Protein AF-A0A941LBP3-F1 (afdb_monomer)

Mean predicted aligned error: 6.19 Å

Foldseek 3Di:
DDWDFDDLDHPPPPSQWIADPVVQKTKGQQVVFALHFLVCVVVCPVVVCPNSVKDFADPVRVVVVLVVLVADADPFFALSRQNSVVVVCVNSVHPFPDDDQKTKAKEFGDDPDDDPDQADKGKIKIWMHGRVDSSRTHIDIDIDGRNGHDNRYGYTMIDRD

Structure (mmCIF, N/CA/C/O backbone):
data_AF-A0A941LBP3-F1
#
_entry.id   AF-A0A941LBP3-F1
#
loop_
_atom_site.group_PDB
_atom_site.id
_atom_site.type_symbol
_atom_site.label_atom_id
_atom_site.label_alt_id
_atom_site.label_comp_id
_atom_site.label_asym_id
_atom_site.label_entity_id
_atom_site.label_seq_id
_atom_site.pdbx_PDB_ins_code
_atom_site.Cartn_x
_atom_site.Cartn_y
_atom_site.Cartn_z
_atom_site.occupancy
_atom_site.B_iso_or_equiv
_atom_site.auth_seq_id
_atom_site.auth_comp_id
_atom_site.auth_asym_id
_atom_site.auth_atom_id
_atom_site.pdbx_PDB_model_num
ATOM 1 N N . MET A 1 1 ? 14.956 10.590 8.358 1.00 56.91 1 MET A N 1
ATOM 2 C CA . MET A 1 1 ? 13.763 9.763 8.103 1.00 56.91 1 MET A CA 1
ATOM 3 C C . MET A 1 1 ? 14.088 8.353 8.510 1.00 56.91 1 MET A C 1
ATOM 5 O O . MET A 1 1 ? 15.125 7.854 8.085 1.00 56.91 1 MET A O 1
ATOM 9 N N . ALA A 1 2 ? 13.253 7.759 9.350 1.00 77.00 2 ALA A N 1
ATOM 10 C CA . ALA A 1 2 ? 13.392 6.373 9.744 1.00 77.00 2 ALA A CA 1
ATOM 11 C C . ALA A 1 2 ? 12.027 5.701 9.566 1.00 77.00 2 ALA A C 1
ATOM 13 O O . ALA A 1 2 ? 11.014 6.186 10.066 1.00 77.00 2 ALA A O 1
ATOM 14 N N . LEU A 1 3 ? 12.009 4.658 8.740 1.00 82.00 3 LEU A N 1
ATOM 15 C CA . LEU A 1 3 ? 10.876 3.759 8.596 1.00 82.00 3 LEU A CA 1
ATOM 16 C C . LEU A 1 3 ? 11.186 2.531 9.442 1.00 82.00 3 LEU A C 1
ATOM 18 O O . LEU A 1 3 ? 12.289 1.984 9.354 1.00 82.00 3 LEU A O 1
ATOM 22 N N . HIS A 1 4 ? 10.235 2.110 10.264 1.00 83.19 4 HIS A N 1
ATOM 23 C CA . HIS A 1 4 ? 10.433 1.019 11.212 1.00 83.19 4 HIS A CA 1
ATOM 24 C C . HIS A 1 4 ? 9.370 -0.050 11.033 1.00 83.19 4 HIS A C 1
ATOM 26 O O . HIS A 1 4 ? 8.182 0.252 11.007 1.00 83.19 4 HIS A O 1
ATOM 32 N N . GLN A 1 5 ? 9.783 -1.313 10.965 1.00 83.88 5 GLN A N 1
ATOM 33 C CA . GLN A 1 5 ? 8.825 -2.407 11.050 1.00 83.88 5 GLN A CA 1
ATOM 34 C C . GLN A 1 5 ? 8.326 -2.566 12.488 1.00 83.88 5 GLN A C 1
ATOM 36 O O . GLN A 1 5 ? 9.100 -2.484 13.444 1.00 83.88 5 GLN A O 1
ATOM 41 N N . GLN A 1 6 ? 7.024 -2.786 12.630 1.00 82.69 6 GLN A N 1
ATOM 42 C CA . GLN A 1 6 ? 6.330 -2.993 13.894 1.00 82.69 6 GLN A CA 1
ATOM 43 C C . GLN A 1 6 ? 5.345 -4.153 13.769 1.00 82.69 6 GLN A C 1
ATOM 45 O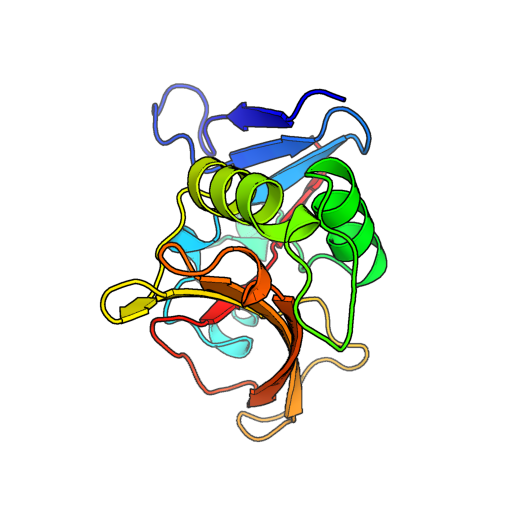 O . GLN A 1 6 ? 4.881 -4.482 12.676 1.00 82.69 6 GLN A O 1
ATOM 50 N N . ASP A 1 7 ? 4.997 -4.746 14.905 1.00 81.50 7 ASP A N 1
ATOM 51 C CA . ASP A 1 7 ? 3.950 -5.758 14.949 1.00 81.50 7 ASP A CA 1
ATOM 52 C C . ASP A 1 7 ? 2.566 -5.100 14.931 1.00 81.50 7 ASP A C 1
ATOM 54 O O . ASP A 1 7 ? 2.331 -4.120 15.645 1.00 81.50 7 ASP A O 1
ATOM 58 N N . LEU A 1 8 ? 1.623 -5.666 14.175 1.00 80.31 8 LEU A N 1
ATOM 59 C CA . LEU A 1 8 ? 0.223 -5.239 14.215 1.00 80.31 8 LEU A CA 1
ATOM 60 C C . LEU A 1 8 ? -0.390 -5.503 15.594 1.00 80.31 8 LEU A C 1
ATOM 62 O O . LEU A 1 8 ? -1.130 -4.666 16.119 1.00 80.31 8 LEU A O 1
ATOM 66 N N . VAL A 1 9 ? -0.072 -6.659 16.179 1.00 81.19 9 VAL A N 1
ATOM 67 C CA . VAL A 1 9 ? -0.400 -7.001 17.566 1.00 81.19 9 VAL A CA 1
ATOM 68 C C . VAL A 1 9 ? 0.898 -7.038 18.377 1.00 81.19 9 VAL A C 1
ATOM 70 O O . VAL A 1 9 ? 1.742 -7.891 18.090 1.00 81.19 9 VAL A O 1
ATOM 73 N N . PRO A 1 10 ? 1.081 -6.171 19.393 1.00 78.88 10 PRO A N 1
ATOM 74 C CA . PRO A 1 10 ? 2.325 -6.111 20.157 1.00 78.88 10 PRO A CA 1
ATOM 75 C C . PRO A 1 10 ? 2.756 -7.477 20.707 1.00 78.88 10 PRO A C 1
ATOM 77 O O . PRO A 1 10 ? 2.000 -8.126 21.431 1.00 78.88 10 PRO A O 1
ATOM 80 N N . GLY A 1 11 ? 3.979 -7.902 20.377 1.00 76.44 11 GLY A N 1
ATOM 81 C CA . GLY A 1 11 ? 4.560 -9.160 20.854 1.00 76.44 11 GLY A CA 1
ATOM 82 C C . GLY A 1 11 ? 4.181 -10.398 20.037 1.00 76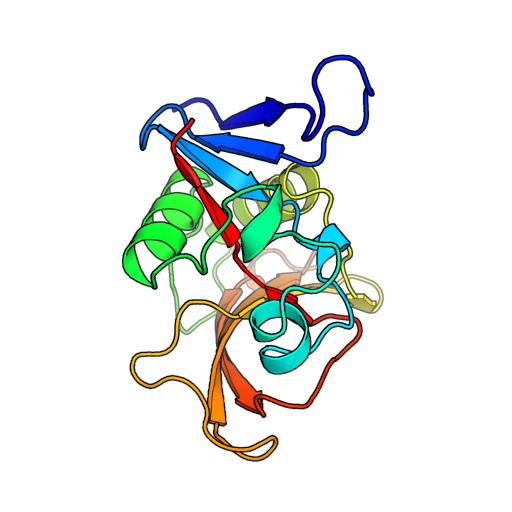.44 11 GLY A C 1
ATOM 83 O O . GLY A 1 11 ? 4.539 -11.507 20.431 1.00 76.44 11 GLY A O 1
ATOM 84 N N . SER A 1 12 ? 3.475 -10.232 18.915 1.00 80.44 12 SER A N 1
ATOM 85 C CA . SER A 1 12 ? 3.190 -11.327 17.978 1.00 80.44 12 SER A CA 1
ATOM 86 C C . SER A 1 12 ? 4.382 -11.683 17.084 1.00 80.44 12 SER A C 1
ATOM 88 O O . SER A 1 12 ? 4.449 -12.813 16.601 1.00 80.44 12 SER A O 1
ATOM 90 N N . GLY A 1 13 ? 5.318 -10.749 16.869 1.00 75.81 13 GLY A N 1
ATOM 91 C CA . GLY A 1 13 ? 6.418 -10.898 15.917 1.00 75.81 13 GLY A CA 1
ATOM 92 C C . GLY A 1 13 ? 5.965 -10.934 14.455 1.00 75.81 13 GLY A C 1
ATOM 93 O O . GLY A 1 13 ? 6.703 -11.440 13.611 1.00 75.81 13 GLY A O 1
ATOM 94 N N . ASP A 1 14 ? 4.746 -10.472 14.156 1.00 76.81 14 ASP A N 1
ATOM 95 C CA . ASP A 1 14 ? 4.161 -10.540 12.815 1.00 76.81 14 ASP A CA 1
ATOM 96 C C . ASP A 1 14 ? 4.761 -9.522 11.830 1.00 76.81 14 ASP A C 1
ATOM 98 O O . ASP A 1 14 ? 4.677 -9.731 10.616 1.00 76.81 14 ASP A O 1
ATOM 102 N N . GLN A 1 15 ? 5.387 -8.454 12.341 1.00 81.50 15 GLN A N 1
ATOM 103 C CA . GLN A 1 15 ? 5.996 -7.372 11.566 1.00 81.50 15 GLN A CA 1
ATOM 104 C C . GLN A 1 15 ? 5.093 -6.834 10.444 1.00 81.50 15 GLN A C 1
ATOM 106 O O . GLN A 1 15 ? 5.571 -6.493 9.363 1.00 81.50 15 GLN A O 1
ATOM 111 N N . LEU A 1 16 ? 3.774 -6.787 10.665 1.00 84.12 16 LEU A N 1
ATOM 112 C CA . LEU A 1 16 ? 2.794 -6.407 9.640 1.00 84.12 16 LEU A CA 1
ATOM 113 C C . LEU A 1 16 ? 2.605 -4.893 9.470 1.00 84.12 16 LEU A C 1
ATOM 115 O O . LEU A 1 16 ? 1.835 -4.480 8.599 1.00 84.12 16 LEU A O 1
ATOM 119 N N . LEU A 1 17 ? 3.283 -4.071 10.269 1.00 87.44 17 LEU A N 1
ATOM 120 C CA . LEU A 1 17 ? 3.226 -2.615 10.201 1.00 87.44 17 LEU A CA 1
ATOM 121 C C . LEU A 1 17 ? 4.565 -2.015 9.773 1.00 87.44 17 LEU A C 1
ATOM 123 O O . LEU A 1 17 ? 5.623 -2.446 10.219 1.00 87.44 17 LEU A O 1
ATOM 127 N N . THR A 1 18 ? 4.500 -0.953 8.978 1.00 87.12 18 THR A N 1
ATOM 128 C CA . THR A 1 18 ? 5.613 -0.042 8.706 1.00 87.12 18 THR A CA 1
ATOM 129 C C . THR A 1 18 ? 5.270 1.328 9.289 1.00 87.12 18 THR A C 1
ATOM 131 O O . THR A 1 18 ? 4.374 2.010 8.799 1.00 87.12 18 THR A O 1
ATOM 134 N N . LEU A 1 19 ? 5.949 1.731 10.358 1.00 87.12 19 LEU A N 1
ATOM 135 C CA . LEU A 1 19 ? 5.837 3.056 10.961 1.00 87.12 19 LEU A CA 1
ATOM 136 C C . LEU A 1 19 ? 6.687 4.061 10.187 1.00 87.12 19 LEU A C 1
ATOM 138 O O . LEU A 1 19 ? 7.875 3.832 9.968 1.00 87.12 19 LEU A O 1
ATOM 142 N N . ASP A 1 20 ? 6.077 5.185 9.830 1.00 87.25 20 ASP A N 1
ATOM 143 C CA . ASP A 1 20 ? 6.761 6.378 9.353 1.00 87.25 20 ASP A CA 1
ATOM 144 C C . ASP A 1 20 ? 6.825 7.433 10.455 1.00 87.25 20 ASP A C 1
ATOM 146 O O . ASP A 1 20 ? 5.857 8.153 10.702 1.00 87.25 20 ASP A O 1
ATOM 150 N N . ASP A 1 21 ? 7.992 7.546 11.097 1.00 85.69 21 ASP A N 1
ATOM 151 C CA . ASP A 1 21 ? 8.247 8.508 12.178 1.00 85.69 21 ASP A CA 1
ATOM 152 C C . ASP A 1 21 ? 8.108 9.968 11.729 1.00 85.69 21 ASP A C 1
ATOM 154 O O . ASP A 1 21 ? 7.933 10.866 12.552 1.00 85.69 21 ASP A O 1
ATOM 158 N N . THR A 1 22 ? 8.200 10.226 10.424 1.00 86.31 22 THR A N 1
ATOM 159 C CA . THR A 1 22 ? 8.106 11.580 9.869 1.00 86.31 22 THR A CA 1
ATOM 160 C C . THR A 1 22 ? 6.665 12.076 9.889 1.00 86.31 22 THR A C 1
ATOM 162 O O . THR A 1 22 ? 6.416 13.248 10.166 1.00 86.31 22 THR A O 1
ATOM 165 N N . THR A 1 23 ? 5.713 11.186 9.597 1.00 86.94 23 THR A N 1
ATOM 166 C CA . THR A 1 23 ? 4.278 11.503 9.515 1.00 86.94 23 THR A CA 1
ATOM 167 C C . THR A 1 23 ? 3.490 11.023 10.732 1.00 86.94 23 THR A C 1
ATOM 169 O O . THR A 1 23 ? 2.360 11.464 10.934 1.00 86.94 23 THR A O 1
ATOM 172 N N . GLY A 1 24 ? 4.063 10.136 11.550 1.00 88.38 24 GLY A N 1
ATOM 173 C CA . GLY A 1 24 ? 3.361 9.468 12.647 1.00 88.38 24 GLY A CA 1
ATOM 174 C C . GLY A 1 24 ? 2.309 8.468 12.158 1.00 88.38 24 GLY A C 1
ATOM 175 O O . GLY A 1 24 ? 1.329 8.212 12.860 1.00 88.38 24 GLY A O 1
ATOM 176 N N . LEU A 1 25 ? 2.467 7.942 10.938 1.00 91.69 25 LEU A N 1
ATOM 177 C CA . LEU A 1 25 ? 1.534 6.997 10.327 1.00 91.69 25 LEU A CA 1
ATOM 178 C C . LEU A 1 25 ? 2.082 5.572 10.373 1.00 91.69 25 LEU A C 1
ATOM 180 O O . LEU A 1 25 ? 3.216 5.307 9.978 1.00 91.69 25 LEU A O 1
ATOM 184 N N . GLN A 1 26 ? 1.233 4.639 10.792 1.00 91.62 26 GLN A N 1
ATOM 185 C CA . GLN A 1 26 ? 1.470 3.205 10.688 1.00 91.62 26 GLN A CA 1
ATOM 186 C C . GLN A 1 26 ? 0.799 2.666 9.430 1.00 91.62 26 GLN A C 1
ATOM 188 O O . GLN A 1 26 ? -0.426 2.708 9.292 1.00 91.62 26 GLN A O 1
ATOM 193 N N . TRP A 1 27 ? 1.610 2.134 8.527 1.00 91.69 27 TRP A N 1
ATOM 194 C CA . TRP A 1 27 ? 1.208 1.558 7.255 1.00 91.69 27 TRP A CA 1
ATOM 195 C C . TRP A 1 27 ? 1.054 0.051 7.380 1.00 91.69 27 TRP A C 1
ATOM 197 O O . TRP A 1 27 ? 1.965 -0.632 7.838 1.00 91.69 27 TRP A O 1
ATOM 207 N N . LEU A 1 28 ? -0.083 -0.488 6.950 1.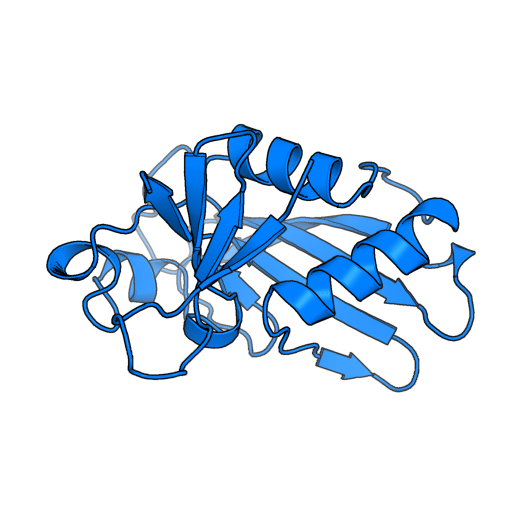00 90.69 28 LEU A N 1
ATOM 208 C CA . LEU A 1 28 ? -0.258 -1.933 6.876 1.00 90.69 28 LEU A CA 1
ATOM 209 C C . LEU A 1 28 ? 0.551 -2.497 5.704 1.00 90.69 28 LEU A C 1
ATOM 211 O O . LEU A 1 28 ? 0.443 -2.009 4.575 1.00 90.69 28 LEU A O 1
ATOM 215 N N . ASN A 1 29 ? 1.294 -3.573 5.950 1.00 86.88 29 ASN A N 1
ATOM 216 C CA . ASN A 1 29 ? 2.017 -4.281 4.903 1.00 86.88 29 ASN A CA 1
ATOM 217 C C . ASN A 1 29 ? 1.069 -4.773 3.809 1.00 86.88 29 ASN A C 1
ATOM 219 O O . ASN A 1 29 ? 0.004 -5.347 4.073 1.00 86.88 29 ASN A O 1
ATOM 223 N N . LEU A 1 30 ? 1.489 -4.572 2.559 1.00 83.88 30 LEU A N 1
ATOM 224 C CA . LEU A 1 30 ? 0.640 -4.769 1.385 1.00 83.88 30 LEU A CA 1
ATOM 225 C C . LEU A 1 30 ? 0.205 -6.231 1.223 1.00 83.88 30 LEU A C 1
ATOM 227 O O . LEU A 1 30 ? -0.881 -6.505 0.715 1.00 83.88 30 LEU A O 1
ATOM 231 N N . THR A 1 31 ? 0.986 -7.182 1.736 1.00 80.44 31 THR A N 1
ATOM 232 C CA . THR A 1 31 ? 0.640 -8.610 1.724 1.00 80.44 31 THR A CA 1
ATOM 233 C C . THR A 1 31 ? -0.632 -8.962 2.464 1.00 80.44 31 THR A C 1
ATOM 235 O O . THR A 1 31 ? -1.295 -9.922 2.068 1.00 80.44 31 THR A O 1
ATOM 238 N N . THR A 1 32 ? -1.007 -8.180 3.475 1.00 82.69 32 THR A N 1
ATOM 239 C CA . THR A 1 32 ? -2.217 -8.412 4.272 1.00 82.69 32 THR A CA 1
ATOM 240 C C . THR A 1 32 ? -3.488 -8.271 3.431 1.00 82.69 32 THR A C 1
ATOM 242 O O . THR A 1 32 ? -4.468 -8.980 3.651 1.00 82.69 32 THR A O 1
ATOM 245 N N . THR A 1 33 ? -3.469 -7.384 2.430 1.00 84.75 33 THR A N 1
ATOM 246 C CA . THR A 1 33 ? -4.609 -7.116 1.535 1.00 84.75 33 THR A CA 1
ATOM 247 C C . THR A 1 33 ? -4.387 -7.619 0.108 1.00 84.75 33 THR A C 1
ATOM 249 O O . THR A 1 33 ? -5.222 -7.384 -0.763 1.00 84.75 33 THR A O 1
ATOM 252 N N . ALA A 1 34 ? -3.293 -8.339 -0.150 1.00 82.06 34 ALA A N 1
ATOM 253 C CA . ALA A 1 34 ? -3.034 -8.930 -1.458 1.00 82.06 34 ALA A CA 1
ATOM 254 C C . ALA A 1 34 ? -4.191 -9.842 -1.887 1.00 82.06 34 ALA A C 1
ATOM 256 O O . ALA A 1 34 ? -4.764 -10.547 -1.054 1.00 82.06 34 ALA A O 1
ATOM 257 N N . THR A 1 35 ? -4.515 -9.867 -3.186 1.00 82.19 35 THR A N 1
ATOM 258 C CA . THR A 1 35 ? -5.668 -10.583 -3.784 1.00 82.19 35 THR A CA 1
ATOM 259 C C . THR A 1 35 ? -7.051 -10.053 -3.396 1.00 82.19 35 THR A C 1
ATOM 261 O O . THR A 1 35 ? -8.043 -10.550 -3.927 1.00 82.19 35 THR A O 1
ATOM 264 N N . ARG A 1 36 ? -7.154 -9.056 -2.505 1.00 87.38 36 ARG A N 1
ATOM 265 C CA . ARG A 1 36 ? -8.441 -8.494 -2.076 1.00 87.38 36 ARG A CA 1
ATOM 266 C C . ARG A 1 36 ? -8.841 -7.322 -2.952 1.00 87.38 36 ARG A C 1
ATOM 268 O O . ARG A 1 36 ? -8.008 -6.508 -3.346 1.00 87.38 36 ARG A O 1
ATOM 275 N N . SER A 1 37 ? -10.129 -7.252 -3.264 1.00 88.81 37 SER A N 1
ATOM 276 C CA . SER A 1 37 ? -10.684 -6.109 -3.974 1.00 88.81 37 SER A CA 1
ATOM 277 C C . SER A 1 37 ? -10.796 -4.898 -3.042 1.00 88.81 37 SER A C 1
ATOM 279 O O . SER A 1 37 ? -10.766 -5.022 -1.814 1.00 88.81 37 SER A O 1
ATOM 281 N N . TYR A 1 38 ? -10.962 -3.709 -3.625 1.00 87.62 38 TYR A N 1
ATOM 282 C CA . TYR A 1 38 ? -11.221 -2.493 -2.852 1.00 87.62 38 TYR A CA 1
ATOM 283 C C . TYR A 1 38 ? -12.484 -2.635 -1.989 1.00 87.62 38 TYR A C 1
ATOM 285 O O . TYR A 1 38 ? -12.531 -2.183 -0.849 1.00 87.62 38 TYR A O 1
ATOM 293 N N . GLN A 1 39 ? -13.512 -3.292 -2.530 1.00 88.00 39 GLN A N 1
ATOM 294 C CA . GLN A 1 39 ? -14.763 -3.515 -1.812 1.00 88.00 39 GLN A CA 1
ATOM 295 C C . GLN A 1 39 ? -14.643 -4.510 -0.667 1.00 88.00 39 GLN A C 1
ATOM 297 O O . GLN A 1 39 ? -15.258 -4.272 0.365 1.00 88.00 39 GLN A O 1
ATOM 302 N N . ASP A 1 40 ? -13.841 -5.568 -0.802 1.00 89.25 40 ASP A N 1
ATOM 303 C CA . ASP A 1 40 ? -13.626 -6.514 0.303 1.00 89.25 40 ASP A CA 1
ATOM 304 C C . ASP A 1 40 ? -13.026 -5.801 1.516 1.00 89.25 40 ASP A C 1
ATOM 306 O O . ASP A 1 40 ? -13.462 -5.983 2.649 1.00 89.25 40 ASP A O 1
ATOM 310 N N . VAL A 1 41 ? -12.032 -4.949 1.270 1.00 89.94 41 VAL A N 1
ATOM 311 C CA . VAL A 1 41 ? -11.373 -4.174 2.322 1.00 89.94 41 VAL A CA 1
ATOM 312 C C . VAL A 1 41 ? -12.314 -3.104 2.884 1.00 89.94 41 VAL A C 1
ATOM 314 O O . VAL A 1 41 ? -12.366 -2.938 4.099 1.00 89.94 41 VAL A O 1
ATOM 317 N N . LEU A 1 42 ? -13.112 -2.427 2.048 1.00 89.12 42 LEU A N 1
ATOM 318 C CA . LEU A 1 42 ? -14.177 -1.533 2.530 1.00 89.12 42 LEU A CA 1
ATOM 319 C C . LEU A 1 42 ? -15.242 -2.255 3.365 1.00 89.12 42 LEU A C 1
ATOM 321 O O . LEU A 1 42 ? -15.799 -1.651 4.276 1.00 89.12 42 LEU A O 1
ATOM 325 N N . ALA A 1 43 ? -15.516 -3.525 3.070 1.00 89.44 43 ALA A N 1
ATOM 326 C CA . ALA A 1 43 ? -16.416 -4.385 3.833 1.00 89.44 43 ALA A CA 1
ATOM 327 C C . ALA A 1 43 ? -15.772 -4.934 5.122 1.00 89.44 43 ALA A C 1
ATOM 329 O O . ALA A 1 43 ? -16.262 -5.906 5.691 1.00 89.44 43 ALA A O 1
ATOM 330 N N . ASP A 1 44 ? -14.688 -4.304 5.584 1.00 89.44 44 ASP A N 1
ATOM 331 C CA . ASP A 1 44 ? -13.962 -4.629 6.809 1.00 89.44 44 ASP A CA 1
ATOM 332 C C . ASP A 1 44 ? -13.334 -6.033 6.808 1.00 89.44 44 ASP A C 1
ATOM 334 O O . ASP A 1 44 ? -13.353 -6.759 7.806 1.00 89.44 44 ASP A O 1
ATOM 338 N N . PHE A 1 45 ? -12.748 -6.436 5.673 1.00 88.25 45 PHE A N 1
ATOM 339 C CA . PHE A 1 45 ? -11.984 -7.681 5.582 1.00 88.25 45 PHE A CA 1
ATOM 340 C C . PHE A 1 45 ? -10.978 -7.805 6.738 1.00 88.25 45 PHE A C 1
ATOM 342 O O . PHE A 1 45 ? -10.123 -6.941 6.927 1.00 88.25 45 PHE A O 1
ATOM 349 N N . GLY A 1 46 ? -11.078 -8.893 7.509 1.00 84.81 46 GLY A N 1
ATOM 350 C CA . GLY A 1 46 ? -10.187 -9.167 8.641 1.00 84.81 46 GLY A CA 1
ATOM 351 C C . GLY A 1 46 ? -10.326 -8.198 9.822 1.00 84.81 46 GLY A C 1
ATOM 352 O O . GLY A 1 46 ? -9.453 -8.192 10.685 1.00 84.81 46 GLY A O 1
ATOM 353 N N . GLY A 1 47 ? -11.376 -7.370 9.868 1.00 88.69 47 GLY A N 1
ATOM 354 C CA . GLY A 1 47 ? -11.553 -6.351 10.905 1.00 88.69 47 GLY A CA 1
ATOM 355 C C . GLY A 1 47 ? -10.574 -5.179 10.783 1.00 88.69 47 GLY A C 1
ATOM 356 O O . GLY A 1 47 ? -10.355 -4.462 11.759 1.00 88.69 47 GLY A O 1
ATOM 357 N N . LEU A 1 48 ? -9.922 -5.001 9.630 1.00 89.12 48 LEU A N 1
ATOM 358 C CA . LEU A 1 48 ? -8.877 -3.992 9.453 1.00 89.12 48 LEU A CA 1
ATOM 359 C C . LEU A 1 48 ? -9.390 -2.572 9.734 1.00 89.12 48 LEU A C 1
ATOM 361 O O . LEU A 1 48 ? -8.733 -1.809 10.439 1.00 89.12 48 LEU A O 1
ATOM 365 N N . LEU A 1 49 ? -10.565 -2.215 9.225 1.00 89.88 49 LEU A N 1
ATOM 366 C CA . LEU A 1 49 ? -11.121 -0.872 9.360 1.00 89.88 49 LEU A CA 1
ATOM 367 C C . LEU A 1 49 ? -11.829 -0.703 10.709 1.00 89.88 49 LEU A C 1
ATOM 369 O O . LEU A 1 49 ? -11.641 0.310 11.378 1.00 89.88 49 LEU A O 1
ATOM 373 N N . GLY A 1 50 ? -12.622 -1.693 11.123 1.00 88.50 50 GLY A N 1
ATOM 374 C CA . GLY A 1 50 ? -13.432 -1.626 12.338 1.00 88.50 50 GLY A CA 1
ATOM 375 C C . GLY A 1 50 ? -12.664 -1.966 13.616 1.00 88.50 50 GLY A C 1
ATOM 376 O O . GLY A 1 50 ? -12.731 -1.226 14.593 1.00 88.50 50 GLY A O 1
ATOM 377 N N . THR A 1 51 ? -11.926 -3.079 13.619 1.00 87.56 51 THR A N 1
ATOM 378 C CA . THR A 1 51 ? -11.232 -3.599 14.815 1.00 87.56 51 THR A CA 1
ATOM 379 C C . THR A 1 51 ? -9.859 -2.964 15.001 1.00 87.56 51 THR A C 1
ATOM 381 O O . THR A 1 51 ? -9.507 -2.559 16.106 1.00 87.56 51 THR A O 1
ATOM 384 N N . TYR A 1 52 ? -9.078 -2.863 13.924 1.00 87.50 52 TYR A N 1
ATOM 385 C CA . TYR A 1 52 ? -7.705 -2.352 13.983 1.00 87.50 52 TYR A CA 1
ATOM 386 C C . TYR A 1 52 ? -7.589 -0.849 13.691 1.00 87.50 52 TYR A C 1
ATOM 388 O O . TYR A 1 52 ? -6.503 -0.285 13.849 1.00 87.50 52 TYR A O 1
ATOM 396 N N . GLY A 1 53 ? -8.694 -0.198 13.304 1.00 90.31 53 GLY A N 1
ATOM 397 C CA . GLY A 1 53 ? -8.781 1.252 13.120 1.00 90.31 53 GLY A CA 1
ATOM 398 C C . GLY A 1 53 ? -8.066 1.780 11.877 1.00 90.31 53 GLY A C 1
ATOM 399 O O . GLY A 1 53 ? -7.732 2.965 11.820 1.00 90.31 53 GLY A O 1
ATOM 400 N N . PHE A 1 54 ? -7.795 0.925 10.889 1.00 94.31 54 PHE A N 1
ATOM 401 C CA . PHE A 1 54 ? -7.205 1.370 9.634 1.00 94.31 54 PHE A CA 1
ATOM 402 C C . PHE A 1 54 ? -8.195 2.166 8.790 1.00 94.31 54 PHE A C 1
ATOM 404 O O . PHE A 1 54 ? -9.409 1.975 8.816 1.00 94.31 54 PHE A O 1
ATOM 411 N N . ARG A 1 55 ? -7.644 3.022 7.938 1.00 94.44 55 ARG A N 1
ATOM 412 C CA . ARG A 1 55 ? -8.361 3.653 6.836 1.00 94.44 55 ARG A CA 1
ATOM 413 C C . ARG A 1 55 ? -7.533 3.578 5.571 1.00 94.44 55 ARG A C 1
ATOM 415 O O . ARG A 1 55 ? -6.313 3.466 5.620 1.00 94.44 55 ARG A O 1
ATOM 422 N N . TYR A 1 56 ? -8.189 3.739 4.432 1.00 93.44 56 TYR A N 1
ATOM 423 C CA . TYR A 1 56 ? -7.469 3.989 3.193 1.00 93.44 56 TYR A CA 1
ATOM 424 C C . TYR A 1 56 ? -6.603 5.250 3.299 1.00 93.44 56 TYR A C 1
ATOM 426 O O . TYR A 1 56 ? -7.085 6.316 3.706 1.00 93.44 56 TYR A O 1
ATOM 434 N N . ALA A 1 57 ? -5.338 5.116 2.905 1.00 93.38 57 ALA A N 1
ATOM 435 C CA . ALA A 1 57 ? -4.423 6.237 2.754 1.00 93.38 57 ALA A CA 1
ATOM 436 C C . ALA A 1 57 ? -4.892 7.144 1.614 1.00 93.38 57 ALA A C 1
ATOM 438 O O . ALA A 1 57 ? -5.409 6.674 0.600 1.00 93.38 57 ALA A O 1
ATOM 439 N N . THR A 1 58 ? -4.743 8.449 1.777 1.00 93.50 58 THR A N 1
ATOM 440 C CA . THR A 1 58 ? -4.977 9.426 0.710 1.00 93.50 58 THR A CA 1
ATOM 441 C C . THR A 1 58 ? -3.844 9.388 -0.312 1.00 93.50 58 THR A C 1
ATOM 443 O O . THR A 1 58 ? -2.758 8.898 -0.019 1.00 93.50 58 THR A O 1
ATOM 446 N N . LEU A 1 59 ? -4.076 9.933 -1.511 1.00 90.25 59 LEU A N 1
ATOM 447 C CA . LEU A 1 59 ? -3.019 10.045 -2.520 1.00 90.25 59 LEU A CA 1
ATOM 448 C C . LEU A 1 59 ? -1.795 10.796 -1.973 1.00 90.25 59 LEU A C 1
ATOM 450 O O . LEU A 1 59 ? -0.681 10.325 -2.153 1.00 90.25 59 LEU A O 1
ATOM 454 N N . THR A 1 60 ? -2.008 11.911 -1.267 1.00 91.44 60 THR A N 1
ATOM 455 C CA . THR A 1 60 ? -0.926 12.709 -0.672 1.00 91.44 60 THR A CA 1
ATOM 456 C C . THR A 1 60 ? -0.084 11.890 0.300 1.00 91.44 60 THR A C 1
ATOM 458 O O . THR A 1 60 ? 1.124 11.834 0.133 1.00 91.44 60 THR A O 1
ATOM 461 N N . GLU A 1 61 ? -0.711 11.172 1.236 1.00 93.12 61 GLU A N 1
ATOM 462 C CA . GLU A 1 61 ? 0.017 10.329 2.198 1.00 93.12 61 GLU A CA 1
ATOM 463 C C . GLU A 1 61 ? 0.825 9.231 1.503 1.00 93.12 61 GLU A C 1
ATOM 465 O O . GLU A 1 61 ? 1.935 8.915 1.920 1.00 93.12 61 GLU A O 1
ATOM 470 N N . VAL A 1 62 ? 0.280 8.641 0.434 1.00 90.69 62 VAL A N 1
ATOM 471 C CA . VAL A 1 62 ? 1.006 7.630 -0.341 1.00 90.69 62 VAL A CA 1
ATOM 472 C C . VAL A 1 62 ? 2.190 8.263 -1.071 1.00 90.69 62 VAL A C 1
ATOM 474 O O . VAL A 1 62 ? 3.277 7.697 -1.063 1.00 90.69 62 VAL A O 1
ATOM 477 N N . THR A 1 63 ? 2.019 9.433 -1.686 1.00 89.31 63 THR A N 1
ATOM 478 C CA . THR A 1 63 ? 3.121 10.154 -2.337 1.00 89.31 63 THR A CA 1
ATOM 479 C C . THR A 1 63 ? 4.212 10.548 -1.338 1.00 89.31 63 THR A C 1
ATOM 481 O O . THR A 1 63 ? 5.393 10.402 -1.658 1.00 89.31 63 THR A O 1
ATOM 484 N N . ASP A 1 64 ? 3.841 10.975 -0.131 1.00 91.00 64 ASP A N 1
ATOM 485 C CA . ASP A 1 64 ? 4.787 11.290 0.942 1.00 91.00 64 ASP A CA 1
ATOM 486 C C . ASP A 1 64 ? 5.567 10.039 1.363 1.00 91.00 64 ASP A C 1
ATOM 488 O O . ASP A 1 64 ? 6.796 10.067 1.386 1.00 91.00 64 ASP A O 1
ATOM 492 N N . LEU A 1 65 ? 4.885 8.904 1.568 1.00 89.31 65 LEU A N 1
ATOM 493 C CA . LEU A 1 65 ? 5.536 7.622 1.854 1.00 89.31 65 LEU A CA 1
ATOM 494 C C . LEU A 1 65 ? 6.547 7.240 0.766 1.00 89.31 65 LEU A C 1
ATOM 496 O O . LEU A 1 65 ? 7.690 6.907 1.068 1.00 89.31 65 LEU A O 1
ATOM 500 N N . LEU A 1 66 ? 6.142 7.282 -0.505 1.00 88.75 66 LEU A N 1
ATOM 501 C CA . LEU A 1 66 ? 7.023 6.936 -1.625 1.00 88.75 66 LEU A CA 1
ATOM 502 C C . LEU A 1 66 ? 8.240 7.867 -1.688 1.00 88.75 66 LEU A C 1
ATOM 504 O O . LEU A 1 66 ? 9.367 7.399 -1.866 1.00 88.75 66 LEU A O 1
ATOM 508 N N . THR A 1 67 ? 8.031 9.163 -1.452 1.00 90.12 67 THR A N 1
ATOM 509 C CA . THR A 1 67 ? 9.111 10.150 -1.338 1.00 90.12 67 THR A CA 1
ATOM 510 C C . THR A 1 67 ? 10.031 9.822 -0.165 1.00 90.12 67 THR A C 1
ATOM 512 O O . THR A 1 67 ? 11.248 9.969 -0.285 1.00 90.12 67 THR A O 1
ATOM 515 N N . HIS A 1 68 ? 9.492 9.301 0.942 1.00 89.06 68 HIS A N 1
ATOM 516 C CA . HIS A 1 68 ? 10.297 8.886 2.084 1.00 89.06 68 HIS A CA 1
ATOM 517 C C . HIS A 1 68 ? 11.203 7.684 1.796 1.00 89.06 68 HIS A C 1
ATOM 519 O O . HIS A 1 68 ? 12.312 7.610 2.327 1.00 89.06 68 HIS A O 1
ATOM 525 N N . PHE A 1 69 ? 10.785 6.794 0.896 1.00 86.19 69 PHE A N 1
ATOM 526 C CA . PHE A 1 69 ? 11.643 5.744 0.343 1.00 86.19 69 PHE A CA 1
ATOM 527 C C . PHE A 1 69 ? 12.623 6.250 -0.728 1.00 86.19 69 PHE A C 1
ATOM 529 O O . PHE A 1 69 ? 13.512 5.509 -1.140 1.00 86.19 69 PHE A O 1
ATOM 536 N N . GLY A 1 70 ? 12.490 7.501 -1.182 1.00 88.38 70 GLY A N 1
ATOM 537 C CA . GLY A 1 70 ? 13.287 8.081 -2.266 1.00 88.38 70 GLY A CA 1
ATOM 538 C C . GLY A 1 70 ? 12.763 7.758 -3.669 1.00 88.38 70 GLY A C 1
ATOM 539 O O . GLY A 1 70 ? 13.482 7.950 -4.649 1.00 88.38 70 GLY A O 1
ATOM 540 N N . ILE A 1 71 ? 11.529 7.261 -3.789 1.00 88.12 71 ILE A N 1
ATOM 541 C CA . ILE A 1 71 ? 10.888 6.967 -5.075 1.00 88.12 71 ILE A CA 1
ATOM 542 C C . ILE A 1 71 ? 10.378 8.281 -5.669 1.00 88.12 71 ILE A C 1
ATOM 544 O O . ILE A 1 71 ? 9.557 8.975 -5.074 1.00 88.12 71 ILE A O 1
ATOM 548 N N . THR A 1 72 ? 10.861 8.621 -6.862 1.00 86.00 72 THR A N 1
ATOM 549 C CA . THR A 1 72 ? 10.431 9.820 -7.590 1.00 86.00 72 THR A CA 1
ATOM 550 C C . THR A 1 72 ? 9.371 9.451 -8.614 1.00 86.00 72 THR A C 1
ATOM 552 O O . THR A 1 72 ? 9.603 8.558 -9.427 1.00 86.00 72 THR A O 1
ATOM 555 N N . SER A 1 73 ? 8.241 10.164 -8.621 1.00 80.81 73 SER A N 1
ATOM 556 C CA . SER A 1 73 ? 7.198 9.899 -9.611 1.00 80.81 73 SER A CA 1
ATOM 557 C C . SER A 1 73 ? 7.635 10.318 -11.015 1.00 80.81 73 SER A C 1
ATOM 559 O O . SER A 1 73 ? 8.011 11.474 -11.224 1.00 80.81 73 SER A O 1
ATOM 561 N N . SER A 1 74 ? 7.617 9.395 -11.977 1.00 75.25 74 SER A N 1
ATOM 562 C CA . SER A 1 74 ? 8.058 9.656 -13.348 1.00 75.25 74 SER A CA 1
ATOM 563 C C . SER A 1 74 ? 7.269 8.835 -14.373 1.00 75.25 74 SER A C 1
ATOM 565 O O . SER A 1 74 ? 7.228 7.610 -14.279 1.00 75.25 74 SER A O 1
ATOM 567 N N . PRO A 1 75 ? 6.716 9.467 -15.431 1.00 68.44 75 PRO A N 1
ATOM 568 C CA . PRO A 1 75 ? 5.989 8.754 -16.484 1.00 68.44 75 PRO A CA 1
ATOM 569 C C . PRO A 1 75 ? 6.903 7.868 -17.341 1.00 68.44 75 PRO A C 1
ATOM 571 O O . PRO A 1 75 ? 6.420 7.038 -18.110 1.00 68.44 75 PRO A O 1
ATOM 574 N N . THR A 1 76 ? 8.220 8.057 -17.238 1.00 78.31 76 THR A N 1
ATOM 575 C CA . THR A 1 76 ? 9.230 7.244 -17.911 1.00 78.31 76 THR A CA 1
ATOM 576 C C . THR A 1 76 ? 10.097 6.512 -16.895 1.00 78.31 76 THR A C 1
ATOM 578 O O . THR A 1 76 ? 10.398 7.076 -15.840 1.00 78.31 76 THR A O 1
ATOM 581 N N . PRO A 1 77 ? 10.575 5.304 -17.223 1.00 80.38 77 PRO A N 1
ATOM 582 C CA . PRO A 1 77 ? 11.541 4.601 -16.398 1.00 80.38 77 PRO A CA 1
ATOM 583 C C . PRO A 1 77 ? 12.789 5.424 -16.061 1.00 80.38 77 PRO A C 1
ATOM 585 O O . PRO A 1 77 ? 13.371 6.069 -16.935 1.00 80.38 77 PRO A O 1
ATOM 588 N N . ILE A 1 78 ? 13.197 5.389 -14.791 1.00 81.94 78 ILE A N 1
ATOM 589 C CA . ILE A 1 78 ? 14.400 6.062 -14.290 1.00 81.94 78 ILE A CA 1
ATOM 590 C C . ILE A 1 78 ? 15.186 5.124 -13.378 1.00 81.94 78 ILE A C 1
ATOM 592 O O . ILE A 1 78 ? 14.641 4.459 -12.498 1.00 81.94 78 ILE A O 1
ATOM 596 N N . SER A 1 79 ? 16.504 5.079 -13.563 1.00 82.62 79 SER A N 1
ATOM 597 C CA . SER A 1 79 ? 17.374 4.173 -12.805 1.00 82.62 79 SER A CA 1
ATOM 598 C C . SER A 1 79 ? 17.448 4.508 -11.318 1.00 82.62 79 SER A C 1
ATOM 600 O O . SER A 1 79 ? 17.672 3.613 -10.508 1.00 82.62 79 SER A O 1
ATOM 602 N N . SER A 1 80 ? 17.240 5.776 -10.951 1.00 85.56 80 SER A N 1
ATOM 603 C CA . SER A 1 80 ? 17.244 6.228 -9.557 1.00 85.56 80 SER A CA 1
ATOM 604 C C . SER A 1 80 ? 16.131 5.601 -8.720 1.00 85.56 80 SER A C 1
ATOM 606 O O . SER A 1 80 ? 16.286 5.526 -7.509 1.00 85.56 80 SER A O 1
ATOM 608 N N . ASN A 1 81 ? 15.055 5.103 -9.340 1.00 86.00 81 ASN A N 1
ATOM 609 C CA . ASN A 1 81 ? 13.958 4.451 -8.627 1.00 86.00 81 ASN A CA 1
ATOM 610 C C . ASN A 1 81 ? 14.223 2.976 -8.305 1.00 86.00 81 ASN A C 1
ATOM 612 O O . ASN A 1 81 ? 13.493 2.407 -7.502 1.00 86.00 81 ASN A O 1
ATOM 616 N N . ALA A 1 82 ? 15.237 2.338 -8.895 1.00 84.38 82 ALA A N 1
ATOM 617 C CA . ALA A 1 82 ? 15.423 0.896 -8.745 1.00 84.38 82 ALA A CA 1
ATOM 618 C C . ALA A 1 82 ? 15.666 0.474 -7.282 1.00 84.38 82 ALA A C 1
ATOM 620 O O . ALA A 1 82 ? 14.919 -0.340 -6.745 1.00 84.38 82 ALA A O 1
ATOM 621 N N . LEU A 1 83 ? 16.663 1.072 -6.621 1.00 86.50 83 LEU A N 1
ATOM 622 C CA . LEU A 1 83 ? 16.989 0.768 -5.222 1.00 86.50 83 LEU A CA 1
ATOM 623 C C . LEU A 1 83 ? 15.887 1.222 -4.235 1.00 86.50 83 LEU A C 1
ATOM 625 O O . LEU A 1 83 ? 15.528 0.434 -3.358 1.00 86.50 83 LEU A O 1
ATOM 629 N N . PRO A 1 84 ? 15.298 2.427 -4.378 1.00 87.75 84 PRO A N 1
ATOM 630 C CA . PRO A 1 84 ? 14.120 2.835 -3.611 1.00 87.75 84 PRO A CA 1
ATOM 631 C C . PRO A 1 84 ? 12.929 1.876 -3.715 1.00 87.75 84 PRO A C 1
ATOM 633 O O . PRO A 1 84 ? 12.348 1.514 -2.694 1.00 87.75 84 PRO A O 1
ATOM 636 N N . ILE A 1 85 ? 12.577 1.421 -4.926 1.00 84.81 85 ILE A N 1
ATOM 637 C CA . ILE A 1 85 ? 11.467 0.476 -5.122 1.00 84.81 85 ILE A CA 1
ATOM 638 C C . ILE A 1 85 ? 11.810 -0.888 -4.514 1.00 84.81 85 ILE A C 1
ATOM 640 O O . ILE A 1 85 ? 10.942 -1.503 -3.902 1.00 84.81 85 ILE A O 1
ATOM 644 N N . GLU A 1 86 ? 13.052 -1.363 -4.639 1.00 84.06 86 GLU A N 1
ATOM 645 C CA . GLU A 1 86 ? 13.475 -2.615 -3.998 1.00 84.06 86 GLU A CA 1
ATOM 646 C C . GLU A 1 86 ? 13.345 -2.537 -2.472 1.00 84.06 86 GLU A C 1
ATOM 648 O O . GLU A 1 86 ? 12.692 -3.385 -1.868 1.00 84.06 86 GLU A O 1
ATOM 653 N N . THR A 1 87 ? 13.848 -1.457 -1.872 1.00 85.31 87 THR A N 1
ATOM 654 C CA . THR A 1 87 ? 13.720 -1.201 -0.428 1.00 85.31 87 THR A CA 1
ATOM 655 C C . THR A 1 87 ? 12.255 -1.132 0.006 1.00 85.31 87 THR A C 1
ATOM 657 O O . THR A 1 87 ? 11.878 -1.723 1.014 1.00 85.31 87 THR A O 1
ATOM 660 N N . PHE A 1 88 ? 11.406 -0.441 -0.761 1.00 86.00 88 PHE A N 1
ATOM 661 C CA . PHE A 1 88 ? 9.968 -0.355 -0.495 1.00 86.00 88 PHE A CA 1
ATOM 662 C C . PHE A 1 88 ? 9.299 -1.733 -0.506 1.00 86.00 88 PHE A C 1
ATOM 664 O O . PHE A 1 88 ? 8.513 -2.052 0.388 1.00 86.00 88 PHE A O 1
ATOM 671 N N . VAL A 1 89 ? 9.618 -2.560 -1.505 1.00 80.62 89 VAL A N 1
ATOM 672 C CA . VAL A 1 89 ? 9.107 -3.930 -1.611 1.00 80.62 89 VAL A CA 1
ATOM 673 C C . VAL A 1 89 ? 9.515 -4.740 -0.385 1.00 80.62 89 VAL A C 1
ATOM 675 O O . VAL A 1 89 ? 8.668 -5.409 0.193 1.00 80.62 89 VAL A O 1
ATOM 678 N N . GLU A 1 90 ? 10.776 -4.672 0.034 1.00 80.38 90 GLU A N 1
ATOM 679 C CA . GLU A 1 90 ? 11.264 -5.403 1.208 1.00 80.38 90 GLU A CA 1
ATOM 680 C C . GLU A 1 90 ? 10.579 -4.938 2.501 1.00 80.38 90 GLU A C 1
ATOM 682 O O . GLU A 1 90 ? 10.095 -5.766 3.276 1.00 80.38 90 GLU A O 1
ATOM 687 N N . PHE A 1 91 ? 10.450 -3.623 2.704 1.00 79.31 91 PHE A N 1
ATOM 688 C CA . PHE A 1 91 ? 9.839 -3.056 3.909 1.00 79.31 91 PHE A CA 1
ATOM 689 C C . PHE A 1 91 ? 8.349 -3.361 4.035 1.00 79.31 91 PHE A C 1
ATOM 691 O O . PHE A 1 91 ? 7.899 -3.751 5.111 1.00 79.31 91 PHE A O 1
ATOM 698 N N . MET A 1 92 ? 7.594 -3.264 2.938 1.00 78.31 92 MET A N 1
ATOM 699 C CA . MET A 1 92 ? 6.151 -3.540 2.922 1.00 78.31 92 MET A CA 1
ATOM 700 C C .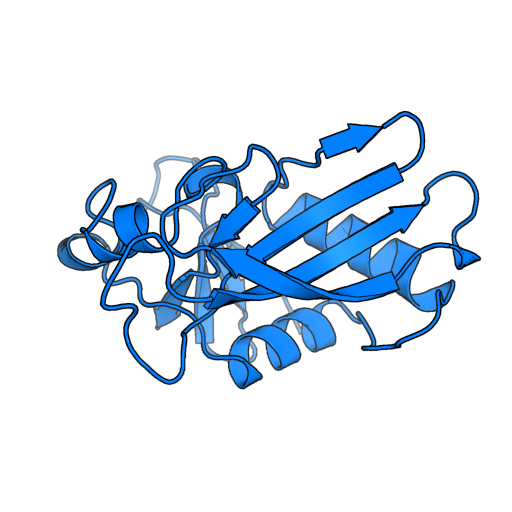 MET A 1 92 ? 5.828 -5.047 2.882 1.00 78.31 92 MET A C 1
ATOM 702 O O . MET A 1 92 ? 4.705 -5.436 2.529 1.00 78.31 92 MET A O 1
ATOM 706 N N . ASN A 1 93 ? 6.816 -5.887 3.222 1.00 73.31 93 ASN A N 1
ATOM 707 C CA . ASN A 1 93 ? 6.789 -7.348 3.208 1.00 73.31 93 ASN A CA 1
ATOM 708 C C . ASN A 1 93 ? 6.310 -7.899 1.857 1.00 73.31 93 ASN A C 1
ATOM 710 O O . ASN A 1 93 ? 5.435 -8.753 1.788 1.00 73.31 93 ASN A O 1
ATOM 714 N N . GLY A 1 94 ? 6.802 -7.315 0.768 1.00 56.53 94 GLY A N 1
ATOM 715 C CA . GLY A 1 94 ? 6.166 -7.293 -0.539 1.00 56.53 94 GLY A CA 1
ATOM 716 C C . GLY A 1 94 ? 5.968 -8.662 -1.179 1.00 56.53 94 GLY A C 1
ATOM 717 O O . GLY A 1 94 ? 6.898 -9.273 -1.707 1.00 56.53 94 GLY A O 1
ATOM 718 N N . LYS A 1 95 ? 4.701 -9.075 -1.301 1.00 50.38 95 LYS A N 1
ATOM 719 C CA . LYS A 1 95 ? 4.298 -9.934 -2.416 1.00 50.38 95 LYS A CA 1
ATOM 720 C C . LYS A 1 95 ? 4.540 -9.152 -3.696 1.00 50.38 95 LYS A C 1
ATOM 722 O O . LYS 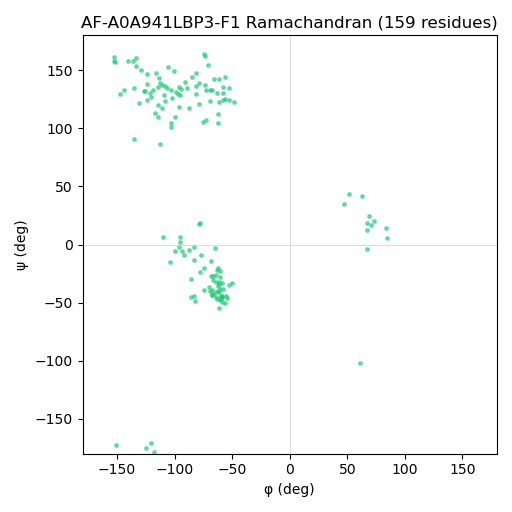A 1 95 ? 3.788 -8.249 -4.047 1.00 50.38 95 LYS A O 1
ATOM 727 N N . SER A 1 96 ? 5.604 -9.524 -4.381 1.00 55.00 96 SER A N 1
ATOM 728 C CA . SER A 1 96 ? 5.864 -9.102 -5.744 1.00 55.00 96 SER A CA 1
ATOM 729 C C . SER A 1 96 ? 5.325 -10.171 -6.682 1.00 55.00 96 SER A C 1
ATOM 731 O O . SER A 1 96 ? 5.595 -11.356 -6.483 1.00 55.00 96 SER A O 1
ATOM 733 N N . ALA A 1 97 ? 4.603 -9.782 -7.731 1.00 52.56 97 ALA A N 1
ATOM 734 C CA . ALA A 1 97 ? 4.478 -10.672 -8.877 1.00 52.56 97 ALA A CA 1
ATOM 735 C C . ALA A 1 97 ? 5.830 -10.671 -9.600 1.00 52.56 97 ALA A C 1
ATOM 737 O O . ALA A 1 97 ? 6.213 -9.671 -10.206 1.00 52.56 97 ALA A O 1
ATOM 738 N N . THR A 1 98 ? 6.579 -11.764 -9.474 1.00 54.84 98 THR A N 1
ATOM 739 C CA . THR A 1 98 ? 7.871 -11.925 -10.144 1.00 54.84 98 THR 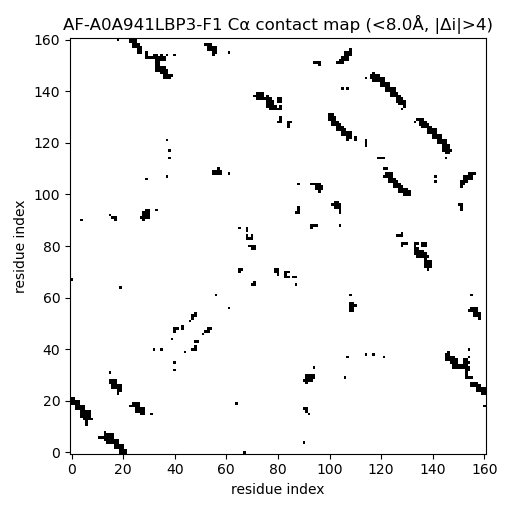A CA 1
ATOM 740 C C . THR A 1 98 ? 7.643 -12.513 -11.529 1.00 54.84 98 THR A C 1
ATOM 742 O O . THR A 1 98 ? 7.185 -13.648 -11.650 1.00 54.84 98 THR A O 1
ATOM 745 N N . ASN A 1 99 ? 7.995 -11.774 -12.579 1.00 57.12 99 ASN A N 1
ATOM 746 C CA . ASN A 1 99 ? 8.142 -12.334 -13.921 1.00 57.12 99 ASN A CA 1
ATOM 747 C C . ASN A 1 99 ? 9.621 -12.273 -14.310 1.00 57.12 99 ASN A C 1
ATOM 749 O O . ASN A 1 99 ? 10.095 -11.279 -14.861 1.00 57.12 99 ASN A O 1
ATOM 753 N N . GLY A 1 100 ? 10.372 -13.306 -13.923 1.00 70.38 100 GLY A N 1
ATOM 754 C CA . GLY A 1 100 ? 11.821 -13.357 -14.108 1.00 70.38 100 GLY A CA 1
ATOM 755 C C . GLY A 1 100 ? 12.536 -12.230 -13.358 1.00 70.38 100 GLY A C 1
ATOM 756 O O . GLY A 1 100 ? 12.729 -12.307 -12.149 1.00 70.38 100 GLY A O 1
ATOM 757 N N . THR A 1 101 ? 12.935 -11.187 -14.085 1.00 69.88 101 THR A N 1
ATOM 758 C CA . THR A 1 101 ? 13.731 -10.057 -13.579 1.00 69.88 101 THR A CA 1
ATOM 759 C C . THR A 1 101 ? 12.889 -8.848 -13.180 1.00 69.88 101 THR A C 1
ATOM 761 O O . THR A 1 101 ? 13.447 -7.849 -12.733 1.00 69.88 101 THR A O 1
ATOM 764 N N . THR A 1 102 ? 11.568 -8.901 -13.354 1.00 73.12 102 THR A N 1
ATOM 765 C CA . THR A 1 102 ? 10.672 -7.788 -13.034 1.00 73.12 102 THR A CA 1
ATOM 766 C C . THR A 1 102 ? 9.825 -8.108 -11.810 1.00 73.12 102 THR A C 1
ATOM 768 O O . THR A 1 102 ? 9.169 -9.149 -11.769 1.00 73.12 102 THR A O 1
ATOM 771 N N . LEU A 1 103 ? 9.824 -7.196 -10.839 1.00 76.62 103 LEU A N 1
ATOM 772 C CA . LEU A 1 103 ? 8.896 -7.183 -9.712 1.00 76.62 103 LEU A CA 1
ATOM 773 C C . LEU A 1 103 ? 7.885 -6.061 -9.932 1.00 76.62 103 LEU A C 1
ATOM 775 O O . LEU A 1 103 ? 8.273 -4.947 -10.279 1.00 76.62 103 LEU A O 1
ATOM 779 N N . SER A 1 104 ? 6.601 -6.339 -9.722 1.00 77.44 104 SER A N 1
ATOM 780 C CA . SER A 1 104 ? 5.573 -5.299 -9.712 1.00 77.44 104 SER A CA 1
ATOM 781 C C . SER A 1 104 ? 4.785 -5.295 -8.414 1.00 77.44 104 SER A C 1
ATOM 783 O O . SER A 1 104 ? 4.363 -6.359 -7.953 1.00 77.44 104 SER A O 1
ATOM 785 N N . VAL A 1 105 ? 4.521 -4.100 -7.892 1.00 79.19 105 VAL A N 1
ATOM 786 C CA . VAL A 1 105 ? 3.619 -3.867 -6.762 1.00 79.19 105 VAL A CA 1
ATOM 787 C C . VAL A 1 105 ? 2.506 -2.946 -7.212 1.00 79.19 105 VAL A C 1
ATOM 789 O O . VAL A 1 105 ? 2.768 -1.866 -7.735 1.00 79.19 105 VAL A O 1
ATOM 792 N N . LYS A 1 106 ? 1.258 -3.352 -6.990 1.00 84.00 106 LYS A N 1
ATOM 793 C CA . LYS A 1 106 ? 0.094 -2.519 -7.265 1.00 84.00 106 LYS A CA 1
ATOM 794 C C . LYS A 1 106 ? -0.703 -2.336 -5.990 1.00 84.00 106 LYS A C 1
ATOM 796 O O . LYS A 1 106 ? -1.023 -3.309 -5.314 1.00 84.00 106 LYS A O 1
ATOM 801 N N . ALA A 1 107 ? -1.043 -1.101 -5.655 1.00 86.50 107 ALA A N 1
ATOM 802 C CA . ALA A 1 107 ? -1.806 -0.822 -4.449 1.00 86.50 107 ALA A CA 1
ATOM 803 C C . ALA A 1 107 ? -2.798 0.324 -4.648 1.00 86.50 107 ALA A C 1
ATOM 805 O O . ALA A 1 107 ? -2.476 1.375 -5.202 1.00 86.50 107 ALA A O 1
ATOM 806 N N . LEU A 1 108 ? -4.031 0.091 -4.208 1.00 90.62 108 LEU A N 1
ATOM 807 C CA . LEU A 1 108 ? -5.140 1.034 -4.276 1.00 90.62 108 LEU A CA 1
ATOM 808 C C . LEU A 1 108 ? -5.104 1.977 -3.073 1.00 90.62 108 LEU A C 1
ATOM 810 O O . LEU A 1 108 ? -4.791 1.557 -1.962 1.00 90.62 108 LEU A O 1
ATOM 814 N N . PHE A 1 109 ? -5.473 3.235 -3.281 1.00 91.44 109 PHE A N 1
ATOM 815 C CA . PHE A 1 109 ? -5.579 4.240 -2.219 1.00 91.44 109 PHE A CA 1
ATOM 816 C C . PHE A 1 109 ? -7.024 4.748 -2.100 1.00 91.44 109 PHE A C 1
ATOM 818 O O . PHE A 1 109 ? -7.930 4.271 -2.787 1.00 91.44 109 PHE A O 1
ATOM 825 N N . LYS A 1 110 ? -7.279 5.689 -1.190 1.00 92.62 110 LYS A N 1
ATOM 826 C CA . LYS A 1 110 ? -8.606 6.266 -0.957 1.00 92.62 110 LYS A CA 1
ATOM 827 C C . LYS A 1 110 ? -9.160 6.897 -2.235 1.00 92.62 110 LYS A C 1
ATOM 829 O O . LYS A 1 110 ? -8.553 7.795 -2.807 1.00 92.62 110 LYS A O 1
ATOM 834 N N . GLN A 1 111 ? -10.347 6.465 -2.644 1.00 91.44 111 GLN A N 1
ATOM 835 C CA . GLN A 1 111 ? -11.042 7.057 -3.784 1.00 91.44 111 GLN A CA 1
ATOM 836 C C . GLN A 1 111 ? -11.776 8.336 -3.367 1.00 91.44 111 GLN A C 1
ATOM 838 O O . GLN A 1 111 ? -12.284 8.428 -2.248 1.00 91.44 111 GLN A O 1
ATOM 843 N N . ASN A 1 112 ? -11.874 9.312 -4.277 1.00 85.88 112 ASN A N 1
ATOM 844 C CA . ASN A 1 112 ? -12.632 10.549 -4.034 1.00 85.88 112 ASN A CA 1
ATOM 845 C C . ASN A 1 112 ? -14.121 10.278 -3.791 1.00 85.88 112 ASN A C 1
ATOM 847 O O . ASN A 1 112 ? -14.764 10.975 -3.012 1.00 85.88 112 ASN A O 1
ATOM 851 N N . LEU A 1 113 ? -14.656 9.262 -4.466 1.00 86.00 113 LEU A N 1
ATOM 852 C CA . LEU A 1 113 ? -16.006 8.760 -4.270 1.00 86.00 113 LEU A CA 1
ATOM 853 C C . LEU A 1 113 ? -15.909 7.307 -3.832 1.00 86.00 113 LEU A C 1
ATOM 855 O O . LEU A 1 113 ? -15.181 6.525 -4.446 1.00 86.00 113 LEU A O 1
ATOM 859 N N . VAL A 1 114 ? -16.653 6.952 -2.786 1.00 85.38 114 VAL A N 1
ATOM 860 C CA . VAL A 1 114 ? -16.781 5.555 -2.371 1.00 85.38 114 VAL A CA 1
ATOM 861 C C . VAL A 1 114 ? -17.419 4.781 -3.533 1.00 85.38 114 VAL A C 1
ATOM 863 O O . VAL A 1 114 ? -18.496 5.173 -3.989 1.00 85.38 114 VAL A O 1
ATOM 866 N N . PRO A 1 115 ? -16.770 3.723 -4.047 1.00 85.25 115 PRO A N 1
ATOM 867 C CA . PRO A 1 115 ? -17.310 2.919 -5.131 1.00 85.25 115 PRO A CA 1
ATOM 868 C C . PRO A 1 115 ? -18.692 2.362 -4.794 1.00 85.25 115 PRO A C 1
ATOM 870 O O . PRO A 1 115 ? -18.861 1.695 -3.778 1.00 85.25 115 PRO A O 1
ATOM 873 N N . SER A 1 116 ? -19.671 2.623 -5.657 1.00 82.88 116 SER A N 1
ATOM 874 C CA . SER A 1 116 ? -21.052 2.159 -5.484 1.00 82.88 116 SER A CA 1
ATOM 875 C C . SER A 1 116 ? -21.334 0.808 -6.151 1.00 82.88 116 SER A C 1
ATOM 877 O O . SER A 1 116 ? -22.405 0.243 -5.944 1.00 82.88 116 SER A O 1
ATOM 879 N N . SER A 1 117 ? -20.403 0.288 -6.959 1.00 85.81 117 SER A N 1
ATOM 880 C CA . SER A 1 117 ? -20.512 -1.003 -7.648 1.00 85.81 117 SER A CA 1
ATOM 881 C C . SER A 1 117 ? -19.136 -1.633 -7.896 1.00 85.81 117 SER A C 1
ATOM 883 O O . SER A 1 117 ? -18.121 -0.936 -7.961 1.00 85.81 117 SER A O 1
ATOM 885 N N . ALA A 1 118 ? -19.095 -2.962 -8.070 1.00 82.50 118 ALA A N 1
ATOM 886 C CA . ALA A 1 118 ? -17.916 -3.741 -8.485 1.00 82.50 118 ALA A CA 1
ATOM 887 C C . ALA A 1 118 ? -17.229 -3.176 -9.737 1.00 82.50 118 ALA A C 1
ATOM 889 O O . ALA A 1 118 ? -16.000 -3.197 -9.833 1.00 82.50 118 ALA A O 1
ATOM 890 N N . ASP A 1 119 ? -18.011 -2.595 -10.647 1.00 85.50 119 ASP A N 1
ATOM 891 C CA . ASP A 1 119 ? -17.529 -2.053 -11.919 1.00 85.50 119 ASP A CA 1
ATOM 892 C C . ASP A 1 119 ? -17.046 -0.602 -11.842 1.00 85.50 119 ASP A C 1
ATOM 894 O O . ASP A 1 119 ? -16.540 -0.061 -12.837 1.00 85.50 119 ASP A O 1
ATOM 898 N N . THR A 1 120 ? -17.185 0.056 -10.687 1.00 87.75 120 THR A N 1
ATOM 899 C CA . THR A 1 120 ? -16.686 1.418 -10.509 1.00 87.75 120 THR A CA 1
ATOM 900 C C . THR A 1 120 ? -15.167 1.425 -10.660 1.00 87.75 120 THR A C 1
ATOM 902 O O . THR A 1 120 ? -14.460 0.607 -10.067 1.00 87.75 120 THR A O 1
ATOM 905 N N . SER A 1 121 ? -14.658 2.345 -11.479 1.00 86.38 121 SER A N 1
ATOM 906 C CA . SER A 1 121 ? -13.218 2.505 -11.663 1.00 86.38 121 SER A CA 1
ATOM 907 C C . SER A 1 121 ? -12.575 3.036 -10.383 1.00 86.38 121 SER A C 1
ATOM 909 O O . SER A 1 121 ? -13.068 3.996 -9.792 1.00 86.38 121 SER A O 1
ATOM 911 N N . VAL A 1 122 ? -11.469 2.420 -9.978 1.00 88.12 122 VAL A N 1
ATOM 912 C CA . VAL A 1 122 ? -10.678 2.806 -8.804 1.00 88.12 122 VAL A CA 1
ATOM 913 C C . VAL A 1 122 ? -9.236 3.060 -9.206 1.00 88.12 122 VAL A C 1
ATOM 915 O O . VAL A 1 122 ? -8.713 2.425 -10.122 1.00 88.12 122 VAL A O 1
ATOM 918 N N . GLN A 1 123 ? -8.598 3.999 -8.523 1.00 90.25 123 GLN A N 1
ATOM 919 C CA . GLN A 1 123 ? -7.220 4.396 -8.767 1.00 90.25 123 GLN A CA 1
ATOM 920 C C . GLN A 1 123 ? -6.260 3.762 -7.761 1.00 90.25 123 GLN A C 1
ATOM 922 O O . GLN A 1 123 ? -6.596 3.539 -6.596 1.00 90.25 123 GLN A O 1
ATOM 927 N N . GLY A 1 124 ? -5.042 3.513 -8.217 1.00 88.00 124 GLY A N 1
ATOM 928 C CA . GLY A 1 124 ? -3.942 3.055 -7.387 1.00 88.00 124 GLY A CA 1
ATOM 929 C C . GLY A 1 124 ? -2.601 3.505 -7.940 1.00 88.00 124 GLY A C 1
ATOM 930 O O . GLY A 1 124 ? -2.527 4.251 -8.917 1.00 88.00 124 GLY A O 1
ATOM 931 N N . ILE A 1 125 ? -1.542 2.998 -7.327 1.00 87.12 125 ILE A N 1
ATOM 932 C CA . ILE A 1 125 ? -0.173 3.127 -7.811 1.00 87.12 125 ILE A CA 1
ATOM 933 C C . ILE A 1 125 ? 0.302 1.751 -8.257 1.00 87.12 125 ILE A C 1
ATOM 935 O O . ILE A 1 125 ? 0.040 0.751 -7.590 1.00 87.12 125 ILE A O 1
ATOM 939 N N . SER A 1 126 ? 0.981 1.710 -9.397 1.00 85.12 126 SER A N 1
ATOM 940 C CA . SER A 1 126 ? 1.707 0.556 -9.905 1.00 85.12 126 SER A CA 1
ATOM 941 C C . SER A 1 126 ? 3.187 0.901 -9.928 1.00 85.12 126 SER A C 1
ATOM 943 O O . SER A 1 126 ? 3.590 1.830 -10.613 1.00 85.12 126 SER A O 1
ATOM 945 N N . MET A 1 127 ? 3.999 0.151 -9.201 1.00 83.94 127 MET A N 1
ATOM 946 C CA . MET A 1 127 ? 5.453 0.244 -9.221 1.00 83.94 127 MET A CA 1
ATOM 947 C C . MET A 1 127 ? 6.014 -0.974 -9.933 1.00 83.94 127 MET A C 1
ATOM 949 O O . MET A 1 127 ? 5.568 -2.097 -9.701 1.00 83.94 127 MET A O 1
ATOM 953 N N . ILE A 1 128 ? 6.989 -0.746 -10.801 1.00 82.88 128 ILE A N 1
ATOM 954 C CA . ILE A 1 128 ? 7.706 -1.773 -11.542 1.00 82.88 128 ILE A CA 1
ATOM 955 C C . ILE A 1 128 ? 9.187 -1.593 -11.237 1.00 82.88 128 ILE A C 1
ATOM 957 O O . ILE A 1 128 ? 9.751 -0.528 -11.468 1.00 82.88 128 ILE A O 1
ATOM 961 N N . LEU A 1 129 ? 9.820 -2.653 -10.755 1.00 83.12 129 LEU A N 1
ATOM 962 C CA . LEU A 1 129 ? 11.261 -2.768 -10.605 1.00 83.12 129 LEU A CA 1
ATOM 963 C C . LEU A 1 129 ? 11.775 -3.750 -11.645 1.00 83.12 129 LEU A C 1
ATOM 965 O O . LEU A 1 129 ? 11.355 -4.906 -11.670 1.00 83.12 129 LEU A O 1
ATOM 969 N N . ASN A 1 130 ? 12.713 -3.313 -12.479 1.00 81.00 130 ASN A N 1
ATOM 970 C CA . ASN A 1 130 ? 13.442 -4.204 -13.371 1.00 81.00 130 ASN A CA 1
ATOM 971 C C . ASN A 1 130 ? 14.848 -4.454 -12.811 1.00 81.00 130 ASN A C 1
ATOM 973 O O . ASN A 1 130 ? 15.732 -3.607 -12.917 1.00 81.00 130 ASN A O 1
ATOM 977 N N . LYS A 1 131 ? 15.053 -5.642 -12.234 1.00 73.81 131 LYS A N 1
ATOM 978 C CA . LYS A 1 131 ? 16.317 -6.057 -11.610 1.00 73.81 131 LYS A CA 1
ATOM 979 C C . LYS A 1 131 ? 17.455 -6.250 -12.612 1.00 73.81 131 LYS A C 1
ATOM 981 O O . LYS A 1 131 ? 18.613 -6.097 -12.245 1.00 73.81 131 LYS A O 1
ATOM 986 N N . ALA A 1 132 ? 17.147 -6.583 -13.866 1.00 78.06 132 ALA A N 1
ATOM 987 C CA . ALA A 1 132 ? 18.163 -6.776 -14.904 1.00 78.06 132 ALA A CA 1
ATOM 988 C C . ALA A 1 132 ? 18.569 -5.468 -15.592 1.00 78.06 132 ALA A C 1
ATOM 990 O O . ALA A 1 132 ? 19.700 -5.333 -16.052 1.00 78.06 132 ALA A O 1
ATOM 991 N N . MET A 1 133 ? 17.654 -4.502 -15.668 1.00 79.94 133 MET A N 1
ATOM 992 C CA . MET A 1 133 ? 17.895 -3.187 -16.252 1.00 79.94 133 MET A CA 1
ATOM 993 C C . MET A 1 133 ? 17.290 -2.124 -15.333 1.00 79.94 133 MET A C 1
ATOM 995 O O . MET A 1 133 ? 16.129 -1.766 -15.523 1.00 79.94 133 MET A O 1
ATOM 999 N N . PRO A 1 134 ? 18.053 -1.586 -14.361 1.00 73.50 134 PRO A N 1
ATOM 1000 C CA . PRO A 1 134 ? 17.546 -0.622 -13.381 1.00 73.50 134 PRO A CA 1
ATOM 1001 C C . PRO A 1 134 ? 16.834 0.582 -14.005 1.00 73.50 134 PRO A C 1
ATOM 1003 O O . PRO A 1 134 ? 15.824 1.042 -13.479 1.00 73.50 134 PRO A O 1
ATOM 1006 N N . GLY A 1 135 ? 17.304 1.037 -15.173 1.00 74.81 135 GLY A N 1
ATOM 1007 C CA . GLY A 1 135 ? 16.672 2.093 -15.969 1.00 74.81 135 GLY A CA 1
ATOM 1008 C C . GLY A 1 135 ? 15.288 1.752 -16.528 1.00 74.81 135 GLY A C 1
ATOM 1009 O O . GLY A 1 135 ? 14.691 2.611 -17.148 1.00 74.81 135 GLY A O 1
ATOM 1010 N N . GLY A 1 136 ? 14.784 0.532 -16.326 1.00 72.44 136 GLY A N 1
ATOM 1011 C CA . GLY A 1 136 ? 13.421 0.091 -16.631 1.00 72.44 136 GLY A CA 1
ATOM 1012 C C . GLY A 1 136 ? 12.455 0.172 -15.442 1.00 72.44 136 GLY A C 1
ATOM 1013 O O . GLY A 1 136 ? 11.334 -0.317 -15.557 1.00 72.44 136 GLY A O 1
ATOM 1014 N N . SER A 1 137 ? 12.878 0.736 -14.305 1.00 76.81 137 SER A N 1
ATOM 1015 C CA . SER A 1 137 ? 12.052 0.844 -13.096 1.00 76.81 137 SER A CA 1
ATOM 1016 C C . SER A 1 137 ? 11.235 2.138 -13.091 1.00 76.81 137 SER A C 1
ATOM 1018 O O . SER A 1 137 ? 11.765 3.204 -13.401 1.00 76.81 137 SER A O 1
ATOM 1020 N N . MET A 1 138 ? 9.948 2.059 -12.754 1.00 77.31 138 MET A N 1
ATOM 1021 C CA . MET A 1 138 ? 9.014 3.190 -12.812 1.00 77.31 138 MET A CA 1
ATOM 1022 C C . MET A 1 138 ? 7.876 3.053 -11.804 1.00 77.31 138 MET A C 1
ATOM 1024 O O . MET A 1 138 ? 7.531 1.944 -11.397 1.00 77.31 138 MET A O 1
ATOM 1028 N N . ASP A 1 139 ? 7.256 4.173 -11.460 1.00 79.00 139 ASP A N 1
ATOM 1029 C CA . ASP A 1 139 ? 5.917 4.223 -10.891 1.00 79.00 139 ASP A CA 1
ATOM 1030 C C . ASP A 1 139 ? 4.923 4.720 -11.955 1.00 79.00 139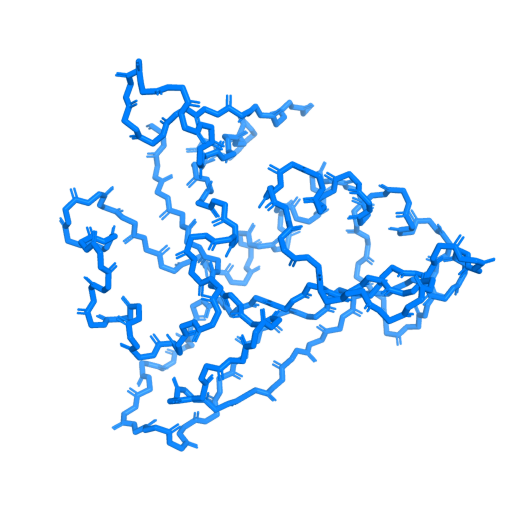 ASP A C 1
ATOM 1032 O O . ASP A 1 139 ? 5.270 5.421 -12.903 1.00 79.00 139 ASP A O 1
ATOM 1036 N N . SER A 1 140 ? 3.664 4.326 -11.834 1.00 78.88 140 SER A N 1
ATOM 1037 C CA . SER A 1 140 ? 2.593 4.818 -12.692 1.00 78.88 140 SER A CA 1
ATOM 1038 C C . SER A 1 140 ? 1.253 4.761 -11.979 1.00 78.88 140 SER A C 1
ATOM 1040 O O . SER A 1 140 ? 1.051 3.998 -11.031 1.00 78.88 140 SER A O 1
ATOM 1042 N N . THR A 1 141 ? 0.282 5.514 -12.484 1.00 81.12 141 THR A N 1
ATOM 1043 C CA . THR A 1 141 ? -1.105 5.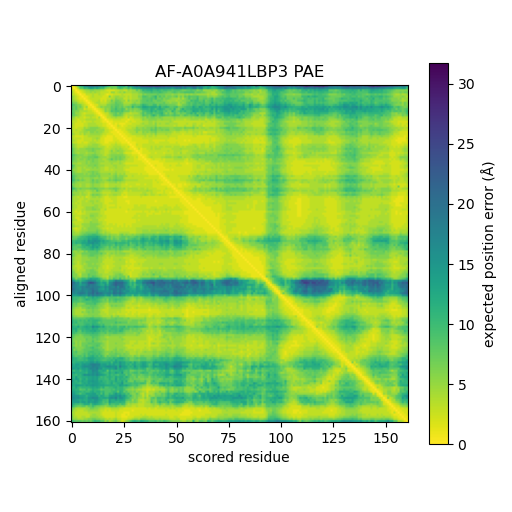376 -12.041 1.00 81.12 141 THR A CA 1
ATOM 1044 C C . THR A 1 141 ? -1.677 4.040 -12.510 1.00 81.12 141 THR A C 1
ATOM 1046 O O . THR A 1 141 ? -1.549 3.659 -13.674 1.00 81.12 141 THR A O 1
ATOM 1049 N N . LEU A 1 142 ? -2.336 3.333 -11.599 1.00 79.50 142 LEU A N 1
ATOM 1050 C CA . LEU A 1 142 ? -3.174 2.182 -11.898 1.00 79.50 142 LEU A CA 1
ATOM 1051 C C . LEU A 1 142 ? -4.628 2.637 -11.996 1.00 79.50 142 LEU A C 1
ATOM 1053 O O . LEU A 1 142 ? -5.115 3.340 -11.113 1.00 79.50 142 LEU A O 1
ATOM 1057 N N . ILE A 1 143 ? -5.339 2.162 -13.017 1.00 79.06 143 ILE A N 1
ATOM 1058 C CA . ILE A 1 143 ? -6.799 2.242 -13.086 1.00 79.06 143 ILE A CA 1
ATOM 1059 C C . ILE A 1 143 ? -7.331 0.810 -13.095 1.00 79.06 143 ILE A C 1
ATOM 1061 O O . ILE A 1 143 ? -7.080 0.052 -14.030 1.00 79.06 143 ILE A O 1
ATOM 1065 N N . GLY A 1 144 ? -8.028 0.435 -12.025 1.00 78.62 144 GLY A N 1
ATOM 1066 C CA . GLY A 1 144 ? -8.639 -0.877 -11.829 1.00 78.62 144 GLY A CA 1
ATOM 1067 C C . GLY A 1 144 ? -10.151 -0.790 -11.632 1.00 78.62 144 GLY A C 1
ATOM 1068 O O . GLY A 1 144 ? -10.762 0.267 -11.795 1.00 78.62 144 GLY A O 1
ATOM 1069 N N . LYS A 1 145 ? -10.761 -1.917 -11.263 1.00 82.25 145 LYS A N 1
ATOM 1070 C CA . LYS A 1 145 ? -12.187 -2.033 -10.925 1.00 82.25 145 LYS A CA 1
ATOM 1071 C C . LYS A 1 145 ? -12.351 -2.349 -9.443 1.00 82.25 145 LYS A C 1
ATOM 1073 O O . LYS A 1 145 ? -11.598 -3.1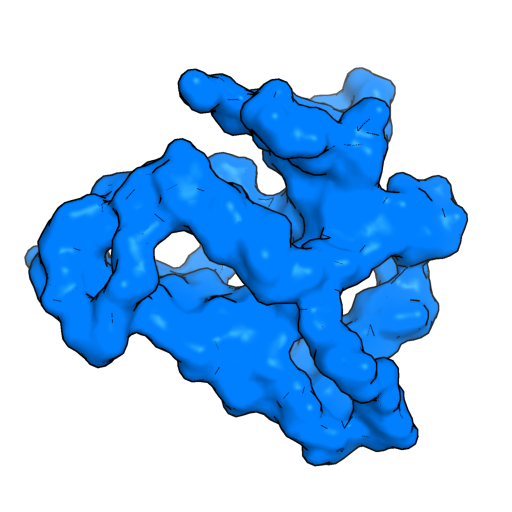57 -8.907 1.00 82.25 145 LYS A O 1
ATOM 1078 N N . ALA A 1 146 ? -13.329 -1.725 -8.790 1.00 80.69 146 ALA A N 1
ATOM 1079 C CA . ALA A 1 146 ? -13.516 -1.800 -7.341 1.00 80.69 146 ALA A CA 1
ATOM 1080 C C . ALA A 1 146 ? -13.733 -3.227 -6.810 1.00 80.69 146 ALA A C 1
ATOM 1082 O O . ALA A 1 146 ? -13.319 -3.519 -5.690 1.00 80.69 146 ALA A O 1
ATOM 1083 N N . GLY A 1 147 ? -14.378 -4.094 -7.596 1.00 78.69 147 GLY A N 1
ATOM 1084 C CA . GLY A 1 147 ? -14.678 -5.483 -7.231 1.00 78.69 147 GLY A CA 1
ATOM 1085 C C . GLY A 1 147 ? -13.662 -6.513 -7.729 1.00 78.69 147 GLY A C 1
ATOM 1086 O O . GLY A 1 147 ? -13.862 -7.704 -7.520 1.00 78.69 147 GLY A O 1
ATOM 1087 N N . VAL A 1 148 ? -12.585 -6.093 -8.401 1.00 76.81 148 VAL A N 1
ATOM 1088 C CA . VAL A 1 148 ? -11.581 -7.023 -8.936 1.00 76.81 148 VAL A CA 1
ATOM 1089 C C . VAL A 1 148 ? -10.385 -7.075 -7.994 1.00 76.81 148 VAL A C 1
ATOM 1091 O O . VAL A 1 148 ? -9.612 -6.123 -7.900 1.00 76.81 148 VAL A O 1
ATOM 1094 N N . GLY A 1 149 ? -10.230 -8.205 -7.307 1.00 72.25 149 GLY A N 1
ATOM 1095 C CA . GLY A 1 149 ? -8.979 -8.577 -6.656 1.00 72.25 149 GLY A CA 1
ATOM 1096 C C . GLY A 1 149 ? -8.020 -9.187 -7.678 1.00 72.25 149 GLY A C 1
ATOM 1097 O O . GLY A 1 149 ? -8.425 -10.000 -8.508 1.00 72.25 149 GLY A O 1
ATOM 1098 N N . ALA A 1 150 ? -6.748 -8.807 -7.626 1.00 65.44 150 ALA A N 1
ATOM 1099 C CA . ALA A 1 150 ? -5.695 -9.420 -8.429 1.00 65.44 150 ALA A CA 1
ATOM 1100 C C . ALA A 1 150 ? -4.528 -9.812 -7.512 1.00 65.44 150 ALA A C 1
ATOM 1102 O O . ALA A 1 150 ? -4.331 -9.171 -6.477 1.00 65.44 150 ALA A O 1
ATOM 1103 N N . PRO A 1 151 ? -3.765 -10.869 -7.834 1.00 63.19 151 PRO A N 1
ATOM 1104 C CA . PRO A 1 151 ? -2.708 -11.369 -6.953 1.00 63.19 151 PRO A CA 1
ATOM 1105 C C . PRO A 1 151 ? -1.602 -10.351 -6.667 1.00 63.19 151 PRO A C 1
ATOM 1107 O O . PRO A 1 151 ? -0.929 -10.453 -5.645 1.00 63.19 151 PRO A O 1
ATOM 1110 N N . ASP A 1 152 ? -1.455 -9.370 -7.548 1.00 65.44 152 ASP A N 1
ATOM 1111 C CA . ASP A 1 152 ? -0.514 -8.260 -7.499 1.00 65.44 152 ASP A CA 1
ATOM 1112 C C . ASP A 1 152 ? -1.128 -6.947 -6.986 1.00 65.44 152 ASP A C 1
ATOM 1114 O O . ASP A 1 152 ? -0.385 -5.987 -6.793 1.00 65.44 152 ASP A O 1
ATOM 1118 N N . VAL A 1 153 ? -2.449 -6.894 -6.754 1.00 73.12 153 VAL A N 1
ATOM 1119 C CA . VAL A 1 153 ? -3.171 -5.703 -6.277 1.00 73.12 153 VAL A CA 1
ATOM 1120 C C . VAL A 1 153 ? -3.472 -5.816 -4.781 1.00 73.12 153 VAL A C 1
ATOM 1122 O O . VAL A 1 153 ? -4.071 -6.785 -4.314 1.00 73.12 153 VAL A O 1
ATOM 1125 N N . CYS A 1 154 ? -3.051 -4.790 -4.047 1.00 84.00 154 CYS A N 1
ATOM 1126 C CA . CYS A 1 154 ? -3.210 -4.622 -2.604 1.00 84.00 154 CYS A CA 1
ATOM 1127 C C . CYS A 1 154 ? -3.918 -3.285 -2.299 1.00 84.00 154 CYS A C 1
ATOM 1129 O O . CYS A 1 154 ? -4.323 -2.555 -3.206 1.00 84.00 154 CYS A O 1
ATOM 1131 N N . SER A 1 155 ? -4.054 -2.927 -1.024 1.00 88.06 155 SER A N 1
ATOM 1132 C CA . SER A 1 155 ? -4.603 -1.642 -0.570 1.00 88.06 155 SER A CA 1
ATOM 1133 C C . SER A 1 155 ? -3.641 -0.935 0.386 1.00 88.06 155 SER A C 1
ATOM 1135 O O . SER A 1 155 ? -3.167 -1.537 1.346 1.00 88.06 155 SER A O 1
ATOM 1137 N N . PHE A 1 156 ? -3.396 0.355 0.152 1.00 91.00 156 PHE A N 1
ATOM 1138 C CA . PHE A 1 156 ? -2.698 1.230 1.088 1.00 91.00 156 PHE A CA 1
ATOM 1139 C C . PHE A 1 156 ? -3.626 1.593 2.243 1.00 91.00 156 PHE A C 1
ATOM 1141 O O . PHE A 1 156 ? -4.539 2.414 2.094 1.00 91.00 156 PHE A O 1
ATOM 1148 N N . LEU A 1 157 ? -3.376 0.975 3.394 1.00 92.56 157 LEU A N 1
ATOM 1149 C CA . LEU A 1 157 ? -4.095 1.233 4.631 1.00 92.56 157 LEU A CA 1
ATOM 1150 C C . LEU A 1 157 ? -3.155 1.845 5.665 1.00 92.56 157 LEU A C 1
ATOM 1152 O O . LEU A 1 157 ? -2.030 1.379 5.840 1.00 92.56 157 LEU A O 1
ATOM 1156 N N . VAL A 1 158 ? -3.640 2.876 6.349 1.00 94.06 158 VAL A N 1
ATOM 1157 C CA . VAL A 1 158 ? -2.908 3.609 7.383 1.00 94.06 158 VAL A CA 1
ATOM 1158 C C . VAL A 1 158 ? -3.759 3.823 8.616 1.00 94.06 158 VAL A C 1
ATOM 1160 O O . VAL A 1 158 ? -4.987 3.917 8.531 1.00 94.06 158 VAL A O 1
ATOM 1163 N N . LYS A 1 159 ? -3.094 3.965 9.756 1.00 93.31 159 LYS A N 1
ATOM 1164 C CA . LYS A 1 159 ? -3.671 4.506 10.984 1.00 93.31 159 LYS A CA 1
ATOM 1165 C C . LYS A 1 159 ? -2.648 5.401 11.696 1.00 93.31 159 LYS A C 1
ATOM 1167 O O . LYS A 1 159 ? -1.454 5.262 11.431 1.00 93.31 159 LYS A O 1
ATOM 1172 N N . PRO A 1 160 ? -3.083 6.330 12.558 1.00 89.31 160 PRO A N 1
ATOM 1173 C CA . PRO A 1 160 ? -2.169 7.050 13.441 1.00 89.31 160 PRO A CA 1
ATOM 1174 C C . PRO A 1 160 ? -1.446 6.078 14.385 1.00 89.31 160 PRO A C 1
ATOM 1176 O O . PRO A 1 160 ? -2.061 5.102 14.822 1.00 89.31 160 PRO A O 1
ATOM 1179 N N . ALA A 1 161 ? -0.167 6.348 14.655 1.00 81.50 161 ALA A N 1
ATOM 1180 C CA . ALA A 1 161 ? 0.634 5.631 15.650 1.00 81.50 161 ALA A CA 1
ATOM 1181 C C . ALA A 1 161 ? 0.179 5.900 17.094 1.00 81.50 161 ALA A C 1
ATOM 1183 O O . ALA A 1 161 ? -0.349 7.007 17.360 1.00 81.50 161 ALA A O 1
#

Radius of gyration: 14.98 Å; Cα contacts (8 Å, |Δi|>4): 366; chains: 1; bounding box: 39×26×39 Å

Secondary structure (DSSP, 8-state):
--EEEE-SSTTS----EEEETTTTEEEEPGGGGTT--HHHHHTTGGGTTTTS--EEPPHHHHHHHHHHTTPPP-SS--GGGHHHHHHHHHHTT---EEETTEEEEEEE---SS---STTSEEEEEEEEEESS-GGG-EEEEEEEETT---TTEEE-EEEE-

Nearest PDB structures (foldseek):
  5wii-assembly1_C  TM=3.498E-01  e=3.160E-01  Escherichia coli
  5wio-assembly2_C  TM=3.126E-01  e=1.705E+00  Escherichia coli
  5t4n-assembly1_A  TM=2.480E-01  e=2.329E+00  Homo sapiens
  5t4m-assembly2_B  TM=2.760E-01  e=5.244E+00  Homo sapiens

Sequence (161 aa):
MALHQQDLVPGSGDQLLTLDDTTGLQWLNLTTTATRSYQDVLADFGGLLGTYGFRYATLTEVTDLLTHFGITSSPTPISSNALPIETFVEFMNGKSATNGTTLSVKALFKQNLVPSSADTSVQGISMILNKAMPGGSMDSTLIGKAGVGAPDVCSFLVKPA

pLDDT: mean 82.73, std 8.59, range [50.38, 94.44]

Solvent-accessible surface area (backbone atoms only — not comparable to full-atom values): 8331 Å² total; per-residue (Å²): 134,57,77,41,78,34,43,75,52,87,89,66,79,66,52,40,22,35,34,32,70,82,79,45,37,29,29,48,26,35,50,81,34,42,45,40,17,61,50,47,53,72,69,31,50,92,34,39,40,75,74,71,53,34,40,63,28,44,65,66,58,49,52,51,51,38,46,73,51,56,38,66,89,33,101,56,53,37,48,76,29,24,63,23,48,51,52,47,37,61,67,32,59,47,63,51,49,67,61,89,50,32,37,33,44,30,35,31,41,49,61,97,60,82,72,89,44,50,80,32,77,38,54,29,42,31,37,37,34,23,75,81,46,35,53,60,3,32,43,45,82,33,81,50,40,23,54,56,45,38,82,39,28,18,45,40,32,29,30,79,107